Protein AF-A0A661AHA0-F1 (afdb_monomer)

Solvent-accessible surface area (backbone atoms only — not comparable to full-atom values): 2583 Å² total; per-residue (Å²): 128,57,31,29,17,77,69,82,73,89,54,73,65,39,52,53,53,52,50,54,52,52,51,53,41,43,75,72,59,35,42,81,48,97,43,68,92,73,31,79,40,79,80

Sequence (43 aa):
MGKFYIETYGCQMNVYDSHILRSILKEMGWEEVNNEREADLII

Radius of gyration: 10.23 Å; Cα contacts (8 Å, |Δi|>4): 57; chains: 1; bounding box: 23×21×20 Å

Secondary structure (DSSP, 8-state):
--EEE----SSHHHHHHHHHHHHHHHHTTPEE-SSGGG-SEE-

Mean predicted aligned error: 2.22 Å

Foldseek 3Di:
DFEEEEDFDDDPVSVVVVVVVVVVCVVVVYHYDPDPVRGPYYD

Structure (mmCIF, N/CA/C/O backbone):
data_AF-A0A661AHA0-F1
#
_entry.id   AF-A0A661AHA0-F1
#
loop_
_atom_site.group_PDB
_atom_site.id
_atom_site.type_symbol
_atom_site.label_atom_id
_atom_site.label_alt_id
_atom_site.label_comp_id
_atom_site.label_asym_id
_atom_site.label_entity_id
_atom_site.label_seq_id
_atom_site.pdbx_PDB_ins_code
_atom_site.Cartn_x
_atom_site.Cartn_y
_atom_site.Cartn_z
_atom_site.occupancy
_atom_site.B_iso_or_equiv
_atom_site.auth_seq_id
_atom_site.aut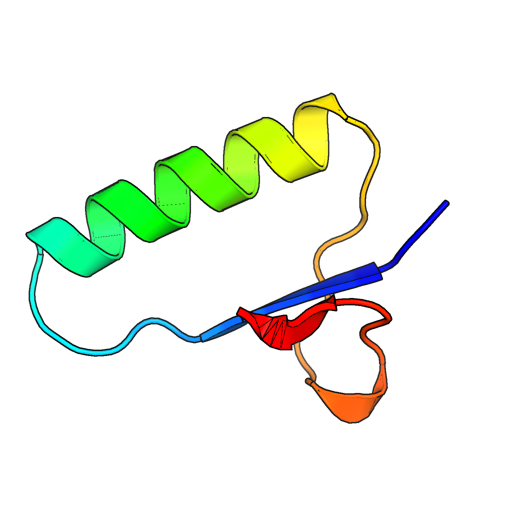h_comp_id
_atom_site.auth_asym_id
_atom_site.auth_atom_id
_atom_site.pdbx_PDB_model_num
ATOM 1 N N . MET A 1 1 ? -12.234 11.029 8.212 1.00 77.25 1 MET A N 1
ATOM 2 C CA . MET A 1 1 ? -11.181 11.148 7.185 1.00 77.25 1 MET A CA 1
ATOM 3 C C . MET A 1 1 ? -10.743 9.733 6.843 1.00 77.25 1 MET A C 1
ATOM 5 O O . MET A 1 1 ? -10.730 8.933 7.771 1.00 77.25 1 MET A O 1
ATOM 9 N N . GLY A 1 2 ? -10.512 9.404 5.570 1.00 94.06 2 GLY A N 1
ATOM 10 C CA . GLY A 1 2 ? -10.251 8.023 5.138 1.00 94.06 2 GLY A CA 1
ATOM 11 C C . GLY A 1 2 ? -8.791 7.596 5.299 1.00 94.06 2 GLY A C 1
ATOM 12 O O . GLY A 1 2 ? -7.886 8.437 5.267 1.00 94.06 2 GLY A O 1
ATOM 13 N N . LYS A 1 3 ? -8.576 6.292 5.461 1.00 98.12 3 LYS A N 1
ATOM 14 C CA . LYS A 1 3 ? -7.267 5.634 5.503 1.00 98.12 3 LYS A CA 1
ATOM 15 C C . LYS A 1 3 ? -6.948 4.998 4.155 1.00 98.12 3 LYS A C 1
ATOM 17 O O . LYS A 1 3 ? -7.838 4.431 3.522 1.00 98.12 3 LYS A O 1
ATOM 22 N N . PHE A 1 4 ? -5.696 5.053 3.718 1.00 98.25 4 PHE A N 1
ATOM 23 C CA . PHE A 1 4 ? -5.268 4.433 2.466 1.00 98.25 4 PHE A CA 1
ATOM 24 C C . PHE A 1 4 ? -4.005 3.587 2.625 1.00 98.25 4 PHE A C 1
ATOM 26 O O . PHE A 1 4 ? -3.139 3.888 3.444 1.00 98.25 4 PHE A O 1
ATOM 33 N N . TYR A 1 5 ? -3.900 2.546 1.805 1.00 98.31 5 TYR A N 1
ATOM 34 C CA . TYR A 1 5 ? -2.724 1.692 1.666 1.00 98.31 5 TYR A CA 1
ATOM 35 C C . TYR A 1 5 ? -2.284 1.708 0.203 1.00 98.31 5 TYR A C 1
ATOM 37 O O . TYR A 1 5 ? -3.122 1.515 -0.677 1.00 98.31 5 TYR A O 1
ATOM 45 N N . ILE A 1 6 ? -0.997 1.956 -0.057 1.00 97.88 6 ILE A N 1
ATOM 46 C CA . ILE A 1 6 ? -0.424 1.829 -1.405 1.00 97.88 6 ILE A CA 1
ATOM 47 C C . ILE A 1 6 ? 0.654 0.760 -1.381 1.00 97.88 6 ILE A C 1
ATOM 49 O O . ILE A 1 6 ? 1.667 0.927 -0.695 1.00 97.88 6 ILE A O 1
ATOM 53 N N . GLU A 1 7 ? 0.468 -0.271 -2.193 1.00 96.94 7 GLU A N 1
ATOM 54 C CA . GLU A 1 7 ? 1.487 -1.267 -2.502 1.00 96.94 7 GLU A CA 1
ATOM 55 C C . GLU A 1 7 ? 2.074 -0.973 -3.883 1.00 96.94 7 GLU A C 1
ATOM 57 O O . GLU A 1 7 ? 1.361 -0.727 -4.855 1.00 96.94 7 GLU A O 1
ATOM 62 N N . THR A 1 8 ? 3.399 -0.976 -3.999 1.00 96.81 8 THR A N 1
ATOM 63 C CA . THR A 1 8 ? 4.056 -0.587 -5.249 1.00 96.81 8 THR A CA 1
ATOM 64 C C . THR A 1 8 ? 4.723 -1.793 -5.889 1.00 96.81 8 THR A C 1
ATOM 66 O O . THR A 1 8 ? 5.729 -2.297 -5.396 1.00 96.81 8 THR A O 1
ATOM 69 N N . TYR A 1 9 ? 4.223 -2.199 -7.055 1.00 96.00 9 TYR A N 1
ATOM 70 C CA . TYR A 1 9 ? 4.831 -3.246 -7.874 1.00 96.00 9 TYR A CA 1
ATOM 71 C C . TYR A 1 9 ? 5.463 -2.666 -9.143 1.00 96.00 9 TYR A C 1
ATOM 73 O O . TYR A 1 9 ? 4.920 -1.750 -9.759 1.00 96.00 9 TYR A O 1
ATOM 81 N N . GLY A 1 10 ? 6.593 -3.236 -9.570 1.00 94.88 10 GLY A N 1
ATOM 82 C CA . GLY A 1 10 ? 7.234 -2.906 -10.845 1.00 94.88 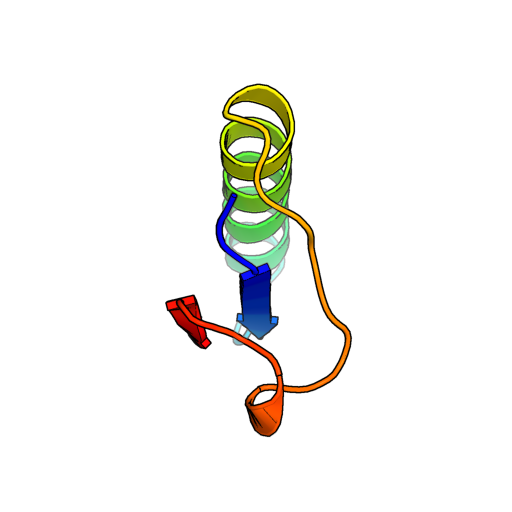10 GLY A CA 1
ATOM 83 C C . GLY A 1 10 ? 8.603 -2.244 -10.695 1.00 94.88 10 GLY A C 1
ATOM 84 O O . GLY A 1 10 ? 9.479 -2.763 -10.006 1.00 94.88 10 GLY A O 1
ATOM 85 N N . CYS A 1 11 ? 8.820 -1.147 -11.421 1.00 95.88 11 CYS A N 1
ATOM 86 C CA . CYS A 1 11 ? 10.126 -0.502 -11.570 1.00 95.88 11 CYS A CA 1
ATOM 87 C C . CYS A 1 11 ? 10.196 0.870 -10.877 1.00 95.88 11 CYS A C 1
ATOM 89 O O . CYS A 1 11 ? 9.271 1.295 -10.190 1.00 95.88 11 CYS A O 1
ATOM 91 N N . GLN A 1 12 ? 11.297 1.595 -11.095 1.00 96.06 12 GLN A N 1
ATOM 92 C CA . GLN A 1 12 ? 11.514 2.932 -10.528 1.00 96.06 12 GLN A CA 1
ATOM 93 C C . GLN A 1 12 ? 10.417 3.935 -10.911 1.00 96.06 12 GLN A C 1
ATOM 95 O O . GLN A 1 12 ? 10.083 4.806 -10.115 1.00 96.06 12 GLN A O 1
ATOM 100 N N . MET A 1 13 ? 9.823 3.786 -12.100 1.00 97.12 13 MET A N 1
ATOM 101 C CA . MET A 1 13 ? 8.697 4.617 -12.528 1.00 97.12 13 MET A CA 1
ATOM 102 C C . MET A 1 13 ? 7.485 4.421 -11.610 1.00 97.12 13 MET A C 1
ATOM 104 O O . MET A 1 13 ? 6.933 5.398 -11.125 1.00 97.12 13 MET A O 1
ATOM 108 N N . ASN A 1 14 ? 7.154 3.173 -11.260 1.00 96.31 14 ASN A N 1
ATOM 109 C CA . ASN A 1 14 ? 6.047 2.879 -10.348 1.00 96.31 14 ASN A CA 1
ATOM 110 C C . ASN A 1 14 ? 6.308 3.425 -8.940 1.00 96.31 14 ASN A C 1
ATOM 112 O O . ASN A 1 14 ? 5.397 3.940 -8.306 1.00 96.31 14 ASN A O 1
ATOM 116 N N . VAL A 1 15 ? 7.559 3.373 -8.469 1.00 97.19 15 VAL A N 1
ATOM 117 C CA . VAL A 1 15 ? 7.956 3.986 -7.189 1.00 97.19 15 VAL A CA 1
ATOM 118 C C . VAL A 1 15 ? 7.727 5.494 -7.214 1.00 97.19 15 VAL A C 1
ATOM 120 O O . VAL A 1 15 ? 7.126 6.035 -6.285 1.00 97.19 15 VAL A O 1
ATOM 123 N N . TYR A 1 16 ? 8.149 6.166 -8.286 1.00 97.62 16 TYR A N 1
ATOM 124 C CA . TYR A 1 16 ? 7.925 7.598 -8.460 1.00 97.62 16 TYR A CA 1
ATOM 125 C C . TYR A 1 16 ? 6.429 7.945 -8.491 1.00 97.62 16 TYR A C 1
ATOM 127 O O . TYR A 1 16 ? 5.984 8.798 -7.720 1.00 97.62 16 TYR A O 1
ATOM 135 N N . 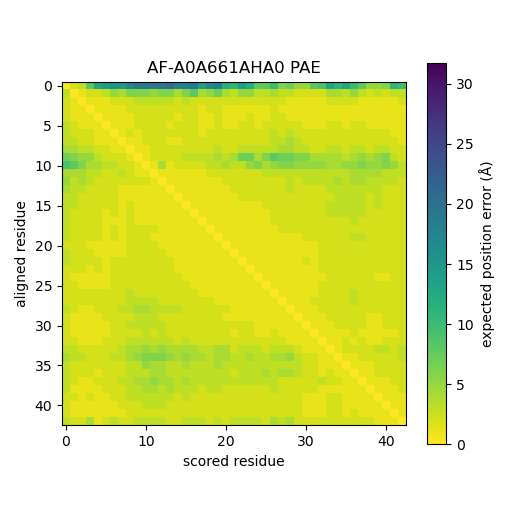ASP A 1 17 ? 5.643 7.234 -9.300 1.00 97.56 17 ASP A N 1
ATOM 136 C CA . ASP A 1 17 ? 4.201 7.459 -9.428 1.00 97.56 17 ASP A CA 1
ATOM 137 C C . ASP A 1 17 ? 3.472 7.227 -8.095 1.00 97.56 17 ASP A C 1
ATOM 139 O O . ASP A 1 17 ? 2.661 8.051 -7.663 1.00 97.56 17 ASP A O 1
ATOM 143 N N . SER A 1 18 ? 3.809 6.149 -7.378 1.00 97.81 18 SER A N 1
ATOM 144 C CA . SER A 1 18 ? 3.237 5.874 -6.059 1.00 97.81 18 SER A CA 1
ATOM 145 C C . SER A 1 18 ? 3.640 6.920 -5.013 1.00 97.81 18 SER A C 1
ATOM 147 O O . SER A 1 18 ? 2.857 7.198 -4.107 1.00 97.81 18 SER A O 1
ATOM 149 N N . HIS A 1 19 ? 4.823 7.536 -5.104 1.00 97.44 19 HIS A N 1
ATOM 150 C CA . HIS A 1 19 ? 5.188 8.658 -4.229 1.00 97.44 19 HIS A CA 1
ATOM 151 C C . HIS A 1 19 ? 4.351 9.908 -4.504 1.00 97.44 19 HIS A C 1
ATOM 153 O O . HIS A 1 19 ? 3.900 10.550 -3.554 1.00 97.44 19 HIS A O 1
ATOM 159 N N . ILE A 1 20 ? 4.113 10.239 -5.776 1.00 98.06 20 ILE A N 1
ATOM 160 C CA . ILE A 1 20 ? 3.244 11.363 -6.151 1.00 98.06 20 ILE A CA 1
ATOM 161 C C . ILE A 1 20 ? 1.828 11.137 -5.602 1.00 98.06 20 ILE A C 1
ATOM 163 O O . ILE A 1 20 ? 1.274 12.026 -4.954 1.00 98.06 20 ILE A O 1
ATOM 167 N N . LEU A 1 21 ? 1.275 9.930 -5.773 1.00 97.44 21 LEU A N 1
ATOM 168 C CA . LEU A 1 21 ? -0.044 9.565 -5.239 1.00 97.44 21 LEU A CA 1
ATOM 169 C C . LEU A 1 21 ? -0.120 9.684 -3.711 1.00 97.44 21 LEU A C 1
ATOM 171 O O . LEU A 1 21 ? -1.073 10.271 -3.196 1.00 97.44 21 LEU A O 1
ATOM 175 N N . ARG A 1 22 ? 0.895 9.194 -2.982 1.00 97.81 22 ARG A N 1
ATOM 176 C CA . ARG A 1 22 ? 0.976 9.344 -1.515 1.00 97.81 22 ARG A CA 1
ATOM 177 C C . ARG A 1 22 ? 0.924 10.810 -1.090 1.00 97.81 22 ARG A C 1
ATOM 179 O O . ARG A 1 22 ? 0.218 11.133 -0.137 1.00 97.81 22 ARG A O 1
ATOM 186 N N . SER A 1 23 ? 1.653 11.689 -1.779 1.00 97.81 23 SER A N 1
ATOM 187 C CA . SER A 1 23 ? 1.678 13.124 -1.469 1.00 97.81 23 SER A CA 1
ATOM 188 C C . SER A 1 23 ? 0.310 13.771 -1.669 1.00 97.81 23 SER A C 1
ATOM 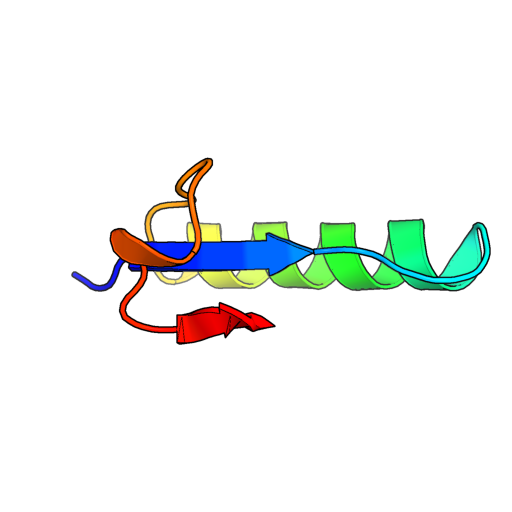190 O O . SER A 1 23 ? -0.179 14.440 -0.762 1.00 97.81 23 SER A O 1
ATOM 192 N N . ILE A 1 24 ? -0.347 13.501 -2.802 1.00 98.00 24 ILE A N 1
ATOM 193 C CA . ILE A 1 24 ? -1.679 14.045 -3.107 1.00 98.00 24 ILE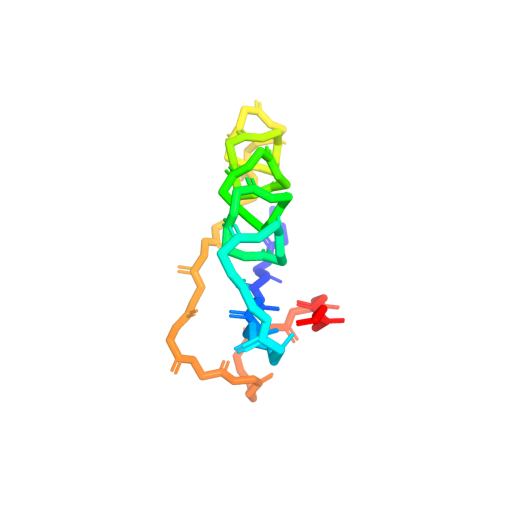 A CA 1
ATOM 194 C C . ILE A 1 24 ? -2.702 13.594 -2.056 1.00 98.00 24 ILE A C 1
ATOM 196 O O . ILE A 1 24 ? -3.455 14.412 -1.531 1.00 98.00 24 ILE A O 1
ATOM 200 N N . LEU A 1 25 ? -2.715 12.306 -1.699 1.00 97.25 25 LEU A N 1
ATOM 201 C CA . LEU A 1 25 ? -3.652 11.781 -0.701 1.00 97.25 25 LEU A CA 1
ATOM 202 C C . LEU A 1 25 ? -3.425 12.403 0.683 1.00 97.25 25 LEU A C 1
ATOM 204 O O . LEU A 1 25 ? -4.391 12.780 1.350 1.00 97.25 25 LEU A O 1
ATOM 208 N N . LYS A 1 26 ? -2.162 12.592 1.084 1.00 96.88 26 LYS A N 1
ATOM 209 C CA . LYS A 1 26 ? -1.816 13.285 2.336 1.00 96.88 26 LYS A CA 1
ATOM 210 C C . LYS A 1 26 ? -2.247 14.752 2.326 1.00 96.88 26 LYS A C 1
ATOM 212 O O . LYS A 1 26 ? -2.795 15.218 3.322 1.00 96.88 26 LYS A O 1
ATOM 217 N N . GLU A 1 27 ? -2.071 15.469 1.215 1.00 97.88 27 GLU A N 1
ATOM 218 C CA . GLU A 1 27 ? -2.559 16.851 1.053 1.00 97.88 27 GLU A CA 1
ATOM 219 C C . GLU A 1 27 ? -4.090 16.942 1.118 1.00 97.88 27 GLU A C 1
ATOM 221 O O . GLU A 1 27 ? -4.638 17.892 1.675 1.00 97.88 27 GLU A O 1
ATOM 226 N N . MET A 1 28 ? -4.790 15.917 0.625 1.00 96.81 28 MET A N 1
ATOM 227 C CA . MET A 1 28 ? -6.244 15.770 0.755 1.00 96.81 28 MET A CA 1
ATOM 228 C C . MET A 1 28 ? -6.694 15.342 2.166 1.00 96.81 28 MET A C 1
ATOM 230 O O . MET A 1 28 ? -7.892 15.181 2.405 1.00 96.81 28 MET A O 1
ATOM 234 N N . GLY A 1 29 ? -5.757 15.156 3.101 1.00 97.56 29 GLY A N 1
ATOM 235 C CA . GLY A 1 29 ? -6.015 14.816 4.499 1.00 97.56 29 GLY A CA 1
ATOM 236 C C . GLY A 1 29 ? -6.152 13.322 4.787 1.00 97.56 29 GLY A C 1
ATOM 237 O O . GLY A 1 29 ? -6.514 1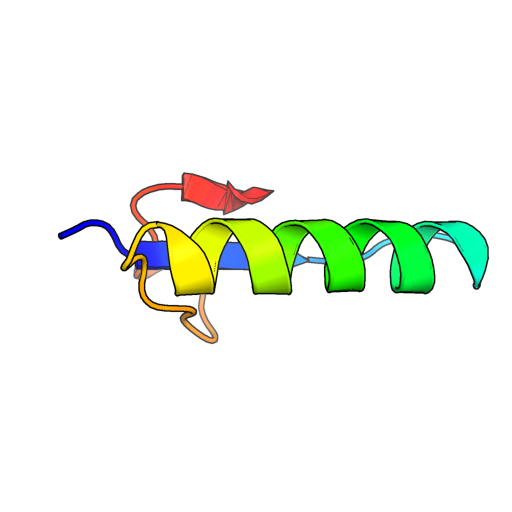2.966 5.904 1.00 97.56 29 GLY A O 1
ATOM 238 N N . TRP A 1 30 ? -5.888 12.440 3.824 1.00 98.00 30 TRP A N 1
ATOM 239 C CA . TRP A 1 30 ? -5.954 10.998 4.051 1.00 98.00 30 TRP A CA 1
ATOM 240 C C . TRP A 1 30 ? -4.756 10.489 4.856 1.00 98.00 30 TRP A C 1
ATOM 242 O O . TRP A 1 30 ? -3.643 11.013 4.760 1.00 98.00 30 TRP A O 1
ATOM 252 N N . GLU A 1 31 ? -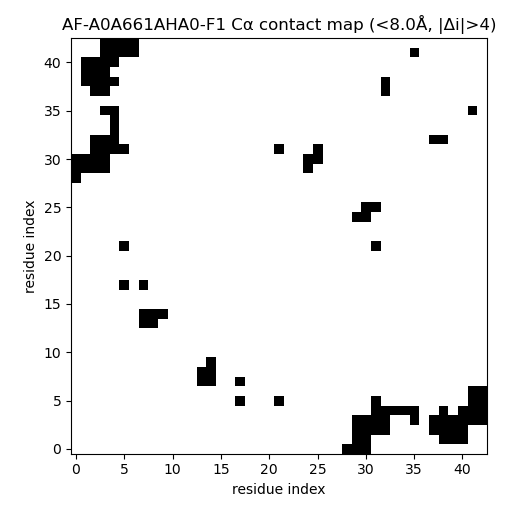4.985 9.432 5.629 1.00 98.00 31 GLU A N 1
ATOM 253 C CA . GLU A 1 31 ? -3.969 8.810 6.480 1.00 98.00 31 GLU A CA 1
ATOM 254 C C . GLU A 1 31 ? -3.413 7.544 5.818 1.00 98.00 31 GLU A C 1
ATOM 256 O O . GLU A 1 31 ? -4.169 6.650 5.449 1.00 98.00 31 GLU A O 1
ATOM 261 N N . GLU A 1 32 ? -2.091 7.459 5.664 1.00 97.50 32 GLU A N 1
ATOM 262 C CA . GLU A 1 32 ? -1.432 6.258 5.139 1.00 97.50 32 GLU A CA 1
ATOM 263 C C . GLU A 1 32 ? -1.308 5.207 6.248 1.00 97.50 32 GLU A C 1
ATOM 265 O O . GLU A 1 32 ? -0.784 5.500 7.325 1.00 97.50 32 GLU A O 1
ATOM 270 N N . VAL A 1 33 ? -1.761 3.983 5.982 1.00 98.00 33 VAL A N 1
ATOM 271 C CA . VAL A 1 33 ? -1.609 2.833 6.885 1.00 98.00 33 VAL A CA 1
ATOM 272 C C . VAL A 1 33 ? -0.582 1.844 6.342 1.00 98.00 33 VAL A C 1
ATOM 274 O O . VAL A 1 33 ? -0.266 1.854 5.159 1.00 98.00 33 VAL A O 1
ATOM 277 N N . ASN A 1 34 ? -0.070 0.961 7.204 1.00 95.12 34 ASN A N 1
ATOM 278 C CA . ASN A 1 34 ? 0.910 -0.073 6.831 1.00 95.12 34 ASN A CA 1
ATOM 279 C C . ASN A 1 34 ? 0.269 -1.447 6.572 1.00 95.12 34 ASN A C 1
ATOM 281 O O . ASN A 1 34 ? 0.975 -2.445 6.456 1.00 95.12 34 ASN A O 1
ATOM 285 N N . ASN A 1 35 ? -1.062 -1.520 6.562 1.00 94.88 35 ASN A N 1
ATOM 286 C CA . ASN A 1 35 ? -1.806 -2.759 6.403 1.00 94.88 35 ASN A CA 1
ATOM 287 C C . ASN A 1 35 ? -3.064 -2.503 5.576 1.00 94.88 35 ASN A C 1
ATOM 289 O O . ASN A 1 35 ? -3.889 -1.664 5.944 1.00 94.88 35 ASN A O 1
ATOM 293 N N . GLU A 1 36 ? -3.245 -3.270 4.505 1.00 95.31 36 GLU A N 1
ATOM 294 C CA . GLU A 1 36 ? -4.425 -3.205 3.639 1.00 95.31 36 GLU A CA 1
ATOM 295 C C . GLU A 1 36 ? -5.753 -3.386 4.400 1.00 95.31 36 GLU A C 1
ATOM 297 O O . GLU A 1 36 ? -6.775 -2.831 4.010 1.00 95.31 36 GLU A O 1
ATOM 302 N N . ARG A 1 37 ? -5.750 -4.112 5.528 1.00 96.69 37 ARG A N 1
ATOM 303 C CA . ARG A 1 37 ? -6.946 -4.393 6.342 1.00 96.69 37 ARG A CA 1
ATOM 304 C C . ARG A 1 37 ? -7.461 -3.179 7.105 1.00 96.69 37 ARG A C 1
ATOM 306 O O . ARG A 1 37 ? -8.587 -3.206 7.592 1.00 96.69 37 ARG A O 1
ATOM 313 N N . GLU A 1 38 ? -6.625 -2.159 7.263 1.00 96.19 38 GLU A N 1
ATOM 314 C CA . GLU A 1 38 ? -6.960 -0.921 7.969 1.00 96.19 38 GLU A CA 1
ATOM 315 C C . GLU A 1 38 ? -7.353 0.208 7.009 1.00 96.19 38 GLU A C 1
ATOM 317 O O . GLU A 1 38 ? -7.707 1.296 7.466 1.00 96.19 38 GLU A O 1
ATOM 322 N N . ALA A 1 39 ? -7.262 -0.033 5.698 1.00 97.25 39 ALA A N 1
ATOM 323 C CA . ALA A 1 39 ? -7.477 0.969 4.671 1.00 97.25 39 ALA A CA 1
ATOM 324 C C . ALA A 1 39 ? -8.928 0.983 4.174 1.00 97.25 39 ALA A C 1
ATOM 326 O O . ALA A 1 39 ? -9.526 -0.057 3.907 1.00 97.25 39 ALA A O 1
ATOM 327 N N . ASP A 1 40 ? -9.457 2.187 3.971 1.00 97.62 40 ASP A N 1
ATOM 328 C CA . ASP A 1 40 ? -10.703 2.423 3.237 1.00 97.62 40 ASP A CA 1
ATOM 329 C C . ASP A 1 40 ? -10.459 2.431 1.713 1.00 97.62 40 ASP A C 1
ATOM 331 O O . ASP A 1 40 ? -11.385 2.238 0.924 1.00 97.62 40 ASP A O 1
ATOM 335 N N . LEU A 1 41 ? -9.205 2.661 1.298 1.00 96.12 41 LEU A N 1
ATOM 336 C CA . LEU A 1 41 ? -8.742 2.693 -0.090 1.00 96.12 41 LEU A CA 1
ATOM 337 C C . LEU A 1 41 ? -7.419 1.928 -0.239 1.00 96.12 41 LEU A C 1
ATOM 339 O O . LEU A 1 41 ? -6.438 2.252 0.424 1.00 96.12 41 LEU A O 1
ATOM 343 N N . ILE A 1 42 ? -7.380 0.953 -1.145 1.00 96.94 42 ILE A N 1
ATOM 344 C CA . ILE A 1 42 ? -6.183 0.162 -1.464 1.00 96.94 42 ILE A CA 1
ATOM 345 C C . ILE A 1 42 ? -5.785 0.449 -2.913 1.00 96.9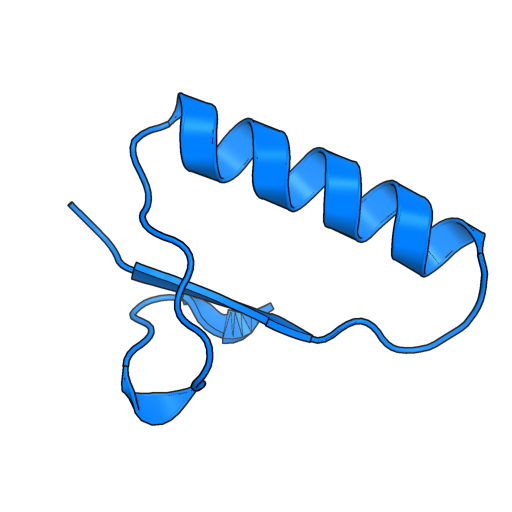4 42 ILE A C 1
ATOM 347 O O . ILE A 1 42 ? -6.651 0.428 -3.794 1.00 96.94 42 ILE A O 1
ATOM 351 N N . ILE A 1 43 ? -4.499 0.729 -3.141 1.00 94.44 43 ILE A N 1
ATOM 352 C CA . ILE A 1 43 ? -3.909 1.067 -4.446 1.00 94.44 43 ILE A CA 1
ATOM 353 C C . ILE A 1 43 ? -2.710 0.164 -4.717 1.00 94.44 43 ILE A C 1
ATOM 355 O O . ILE A 1 43 ? -1.867 0.030 -3.801 1.00 94.44 43 ILE A O 1
#

Nearest PDB structures (foldseek):
  7mjx-assembl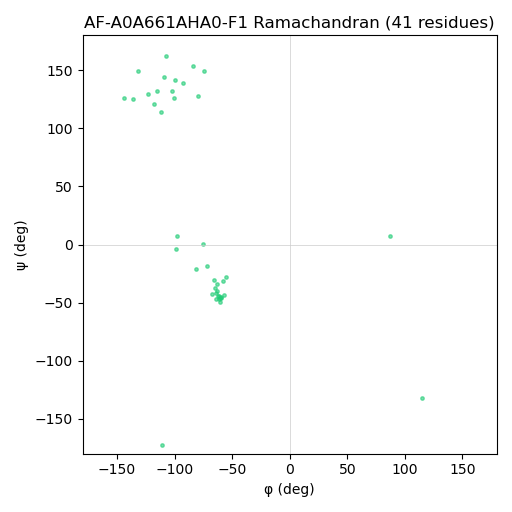y2_B  TM=9.168E-01  e=4.363E-03  Bacteroides uniformis
  7mjz-assembly1_A  TM=8.813E-01  e=4.714E-03  Bacteroides uniformis
  1u0r-assembly1_C  TM=7.842E-01  e=1.686E+00  Mycobacterium tuberculosis
  1fx1-assembly1_A  TM=7.213E-01  e=2.127E+00  Nitratidesulfovibrio vulgaris
  7o62-assembly1_D  TM=7.412E-01  e=3.949E+00  Desulfotalea psychrophila LSv54

pLDDT: mean 96.49, std 3.16, range [77.25, 98.31]